Protein AF-A0A6C2YHR2-F1 (afdb_monomer)

Sequence (152 aa):
MDETIEKWRSSLLQFVSTALSDFREQVSEQMEQFALDCHPWNGSIILAFLTTAEVQESPFLAEAEEMAAWKYYDFASVRSSSHPDVGQLMQDVYNQYDDKAVGAELFFKGCADVMASTAIQEALSKYNTSNSFTISVPHPDTGKEYYTESKS

Foldseek 3Di:
DVVLLVVLLVLVLVLLLVLLVVCQVVDQAAFQEWEWEADLQQLDTKIATAGPVNCVVPVCCVQPLNRVVGPCIRVSVVDPPPGDSSSVSSNVQCVPDPDNVVSVVSVLLSNLVSCLDPSNVVSCVSHNYDPNYYYFRADNVPRDTNNDPPPD

pLDDT: mean 91.95, std 11.45, range [33.56, 98.25]

Organism: NCBI:txid692036

Secondary structure (DSSP, 8-state):
-HHHHHHHHHHHHHHHHHHHHHHHTT--SPEEEEEEEEETTTTEEEEEEEEHHHHHH-GGGGSGGGGGGSTBTTTTTTT-TTS--HHHHHHHHHTT-SSHHHHHHHHHHHHHHHHTSHHHHHHHTTS-EEEEEEEE-B-TTT--B-------

Structure (mmCIF, N/CA/C/O backbone):
data_AF-A0A6C2YHR2-F1
#
_entry.id   AF-A0A6C2YHR2-F1
#
loop_
_atom_site.group_PDB
_atom_site.id
_atom_site.type_symbol
_atom_site.label_atom_id
_atom_site.label_alt_id
_atom_site.label_comp_id
_atom_site.label_asym_id
_atom_site.label_entity_id
_atom_site.label_seq_id
_atom_site.pdbx_PDB_ins_code
_atom_site.Cartn_x
_atom_site.Cartn_y
_atom_site.Cartn_z
_atom_site.occupancy
_atom_site.B_iso_or_equiv
_atom_site.auth_seq_id
_atom_site.auth_comp_id
_atom_site.auth_asym_id
_atom_site.auth_atom_id
_atom_site.pdbx_PDB_model_num
ATOM 1 N N . MET A 1 1 ? 10.924 5.827 -19.585 1.00 62.53 1 MET A N 1
ATOM 2 C CA . MET A 1 1 ? 10.820 5.008 -18.362 1.00 62.53 1 MET A CA 1
ATOM 3 C C . MET A 1 1 ? 10.111 5.808 -17.282 1.00 62.53 1 MET A C 1
ATOM 5 O O . MET A 1 1 ? 9.069 5.370 -16.819 1.00 62.53 1 MET A O 1
ATOM 9 N N . ASP A 1 2 ? 10.581 7.028 -17.017 1.00 72.62 2 ASP A N 1
ATOM 10 C CA . ASP A 1 2 ? 9.987 7.949 -16.036 1.00 72.62 2 ASP A CA 1
ATOM 11 C C . ASP A 1 2 ? 8.498 8.243 -16.290 1.00 72.62 2 ASP A C 1
ATOM 13 O O . ASP A 1 2 ? 7.685 8.090 -15.386 1.00 72.62 2 ASP A O 1
ATOM 17 N N . GLU A 1 3 ? 8.093 8.539 -17.532 1.00 82.44 3 GLU A N 1
ATOM 18 C CA . GLU A 1 3 ? 6.674 8.779 -17.860 1.00 82.44 3 GLU A CA 1
ATOM 19 C C . GLU A 1 3 ? 5.765 7.569 -17.574 1.00 82.44 3 GLU A C 1
ATOM 21 O O . GLU A 1 3 ? 4.609 7.734 -17.181 1.00 82.44 3 GLU A O 1
ATOM 26 N N . THR A 1 4 ? 6.269 6.342 -17.746 1.00 87.12 4 THR A N 1
ATOM 27 C CA . THR A 1 4 ? 5.478 5.126 -17.514 1.00 87.12 4 THR A CA 1
ATOM 28 C C . THR A 1 4 ? 5.319 4.836 -16.025 1.00 87.12 4 THR A C 1
ATOM 30 O O . THR A 1 4 ? 4.238 4.426 -15.602 1.00 87.12 4 THR A O 1
ATOM 33 N N . ILE A 1 5 ? 6.358 5.103 -15.226 1.00 89.75 5 ILE A N 1
ATOM 34 C CA . ILE A 1 5 ? 6.285 5.015 -13.763 1.00 89.75 5 ILE A CA 1
ATOM 35 C C . ILE A 1 5 ? 5.328 6.068 -13.213 1.00 89.75 5 ILE A C 1
ATOM 37 O O . ILE A 1 5 ? 4.470 5.731 -12.404 1.00 89.75 5 ILE A O 1
ATOM 41 N N . GLU A 1 6 ? 5.396 7.312 -13.681 1.00 92.12 6 GLU A N 1
ATOM 42 C CA . GLU A 1 6 ? 4.484 8.366 -13.220 1.00 92.12 6 GLU A CA 1
ATOM 43 C C . GLU A 1 6 ? 3.022 8.076 -13.595 1.00 92.12 6 GLU A C 1
ATOM 45 O O . GLU A 1 6 ? 2.103 8.279 -12.792 1.00 92.12 6 GLU A O 1
ATOM 50 N N . LYS A 1 7 ? 2.788 7.500 -14.782 1.00 92.81 7 LYS A N 1
ATOM 51 C CA . LYS A 1 7 ? 1.465 6.994 -15.169 1.00 92.81 7 LYS A CA 1
ATOM 52 C C . LYS A 1 7 ? 0.988 5.874 -14.241 1.00 92.81 7 LYS A C 1
ATOM 54 O O . LYS A 1 7 ? -0.181 5.869 -13.842 1.00 92.81 7 LYS A O 1
ATOM 59 N N . TRP A 1 8 ? 1.865 4.930 -13.903 1.00 94.81 8 TRP A N 1
ATOM 60 C CA . TRP A 1 8 ? 1.549 3.863 -12.956 1.00 94.81 8 TRP A CA 1
ATOM 61 C C . TRP A 1 8 ? 1.239 4.421 -11.563 1.00 94.81 8 TRP A C 1
ATOM 63 O O . TRP A 1 8 ? 0.185 4.099 -11.027 1.00 94.81 8 TRP A O 1
ATOM 73 N N . ARG A 1 9 ? 2.053 5.338 -11.025 1.00 95.75 9 ARG A N 1
ATOM 74 C CA . ARG A 1 9 ? 1.813 5.998 -9.727 1.00 95.75 9 ARG A CA 1
ATOM 75 C C . ARG A 1 9 ? 0.479 6.732 -9.688 1.00 95.75 9 ARG A C 1
ATOM 77 O O . ARG A 1 9 ? -0.260 6.606 -8.720 1.00 95.75 9 ARG A O 1
ATOM 84 N N . SER A 1 10 ? 0.141 7.453 -10.755 1.00 94.62 10 SER A N 1
ATOM 85 C CA . SER A 1 10 ? -1.159 8.129 -10.874 1.00 94.62 10 SER A CA 1
ATOM 86 C C . SER A 1 10 ? -2.320 7.127 -10.877 1.00 94.62 10 SER A C 1
ATOM 88 O O . SER A 1 10 ? -3.348 7.354 -10.242 1.00 94.62 10 SER A O 1
ATOM 90 N N . SER A 1 11 ? -2.142 5.991 -11.558 1.00 94.50 11 SER A N 1
ATOM 91 C CA . SER A 1 11 ? -3.132 4.906 -11.583 1.00 94.50 11 SER A CA 1
ATOM 92 C C . SER A 1 11 ? -3.263 4.234 -10.214 1.00 94.50 11 SER A C 1
ATOM 94 O O . SER A 1 11 ? -4.379 3.962 -9.778 1.00 94.50 11 SER A O 1
ATOM 96 N N . LEU A 1 12 ? -2.146 4.034 -9.508 1.00 96.31 12 LEU A N 1
ATOM 97 C CA . LEU A 1 12 ? -2.112 3.504 -8.150 1.00 96.31 12 LEU A CA 1
ATOM 98 C C . LEU A 1 12 ? -2.809 4.447 -7.171 1.00 96.31 12 LEU A C 1
ATOM 100 O O . LEU A 1 12 ? -3.657 4.002 -6.408 1.00 96.31 12 LEU A O 1
ATOM 104 N N . LEU A 1 13 ? -2.526 5.749 -7.232 1.00 96.25 13 LEU A N 1
ATOM 105 C CA . LEU A 1 13 ? -3.186 6.746 -6.393 1.00 96.25 13 LEU A CA 1
ATOM 106 C C . LEU A 1 13 ? -4.706 6.692 -6.554 1.00 96.25 13 LEU A C 1
ATOM 108 O O . LEU A 1 13 ? -5.433 6.682 -5.561 1.00 96.25 13 LEU A O 1
ATOM 112 N N . GLN A 1 14 ? -5.186 6.625 -7.796 1.00 94.31 14 GLN A N 1
ATOM 113 C CA . GLN A 1 14 ? -6.613 6.508 -8.070 1.00 94.31 14 GLN A CA 1
ATOM 114 C C . GLN A 1 14 ? -7.180 5.183 -7.548 1.00 94.31 14 GLN A C 1
ATOM 116 O O . GLN A 1 14 ? -8.236 5.193 -6.922 1.00 94.31 14 GLN A O 1
ATOM 121 N N . PHE A 1 15 ? -6.484 4.066 -7.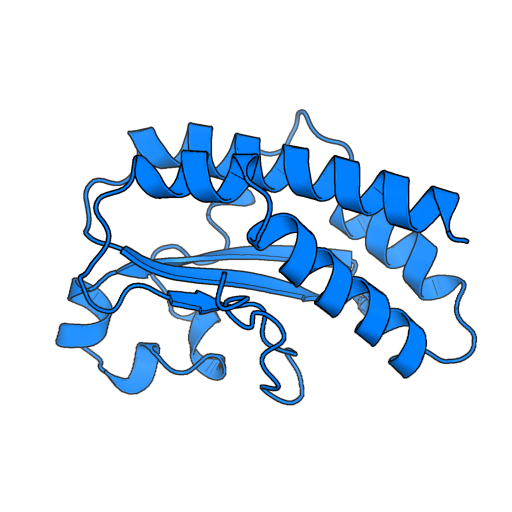777 1.00 95.00 15 PHE A N 1
ATOM 122 C CA . PHE A 1 15 ? -6.886 2.743 -7.301 1.00 95.00 15 PHE A CA 1
ATOM 123 C C . PHE A 1 15 ? -7.033 2.710 -5.775 1.00 95.00 15 PHE A C 1
ATOM 125 O O . PHE A 1 15 ? -8.101 2.358 -5.279 1.00 95.00 15 PHE A O 1
ATOM 132 N N . VAL A 1 16 ? -6.009 3.146 -5.034 1.00 95.88 16 VAL A N 1
ATOM 133 C CA . VAL A 1 16 ? -6.025 3.166 -3.563 1.00 95.88 16 VAL A CA 1
ATOM 134 C C . VAL A 1 16 ? -7.095 4.129 -3.046 1.00 95.88 16 VAL A C 1
ATOM 136 O O . VAL A 1 16 ? -7.860 3.771 -2.153 1.00 95.88 16 VAL A O 1
ATOM 139 N N . SER A 1 17 ? -7.210 5.324 -3.636 1.00 94.75 17 SER A N 1
ATOM 140 C CA . SER A 1 17 ? -8.223 6.313 -3.235 1.00 94.75 17 SER A CA 1
ATOM 141 C C . SER A 1 17 ? -9.648 5.786 -3.413 1.00 94.75 17 SER A C 1
ATOM 143 O O . SER A 1 17 ? -10.475 5.928 -2.510 1.00 94.75 17 SER A O 1
ATOM 145 N N . THR A 1 18 ? -9.940 5.159 -4.559 1.00 92.44 18 THR A N 1
ATOM 146 C CA . THR A 1 18 ? -11.247 4.541 -4.821 1.00 92.44 18 THR A CA 1
ATOM 147 C C . THR A 1 18 ? -11.493 3.380 -3.862 1.00 92.44 18 THR A C 1
ATOM 149 O O . THR A 1 18 ? -12.548 3.329 -3.237 1.00 92.44 18 THR A O 1
ATOM 152 N N . ALA A 1 19 ? -10.516 2.485 -3.688 1.00 94.00 19 ALA A N 1
ATOM 153 C CA . ALA A 1 19 ? -10.651 1.325 -2.814 1.00 94.00 19 ALA A CA 1
ATOM 154 C C . ALA A 1 19 ? -10.943 1.730 -1.362 1.00 94.00 19 ALA A C 1
ATOM 156 O O . ALA A 1 19 ? -11.843 1.169 -0.743 1.00 94.00 19 ALA A O 1
ATOM 157 N N . LEU A 1 20 ? -10.243 2.740 -0.835 1.00 95.44 20 LEU A N 1
ATOM 158 C CA . LEU A 1 20 ? -10.533 3.301 0.486 1.00 95.44 20 LEU A CA 1
ATOM 159 C C . LEU A 1 20 ? -11.939 3.918 0.532 1.00 95.44 20 LEU A C 1
ATOM 161 O O . LEU A 1 20 ? -12.715 3.640 1.442 1.00 95.44 20 LEU A O 1
ATOM 165 N N . SER A 1 21 ? -12.322 4.718 -0.464 1.00 93.06 21 SER A N 1
ATOM 166 C CA . SER A 1 21 ? -13.665 5.309 -0.496 1.00 93.06 21 SER A CA 1
ATOM 167 C C . SER A 1 21 ? -14.768 4.242 -0.463 1.00 93.06 21 SER A C 1
ATOM 169 O O . SER A 1 21 ? -15.695 4.341 0.340 1.00 93.06 21 SER A O 1
ATOM 171 N N . ASP A 1 22 ? -14.646 3.201 -1.284 1.00 92.00 22 ASP A N 1
ATOM 172 C CA . ASP A 1 22 ? -15.634 2.125 -1.394 1.00 92.00 22 ASP A CA 1
ATOM 173 C C . ASP A 1 22 ? -15.655 1.225 -0.156 1.00 92.00 22 ASP A C 1
ATOM 175 O O . ASP A 1 22 ? -16.706 0.724 0.260 1.00 92.00 22 ASP A O 1
ATOM 179 N N . PHE A 1 23 ? -14.486 0.976 0.434 1.00 93.31 23 PHE A N 1
ATOM 180 C CA . PHE A 1 23 ? -14.365 0.123 1.607 1.00 93.31 23 PHE A CA 1
ATOM 181 C C . PHE A 1 23 ? -14.840 0.821 2.881 1.00 93.31 23 PHE A C 1
ATOM 183 O O . PHE A 1 23 ? -15.334 0.162 3.795 1.00 93.31 23 PHE A O 1
ATOM 190 N N . ARG A 1 24 ? -14.768 2.156 2.944 1.00 93.06 24 ARG A N 1
ATOM 191 C CA . ARG A 1 24 ? -15.132 2.930 4.136 1.00 93.06 24 ARG A CA 1
ATOM 192 C C . ARG A 1 24 ? -16.551 2.666 4.639 1.00 93.06 24 ARG A C 1
ATOM 194 O O . ARG A 1 24 ? -16.765 2.683 5.851 1.00 93.06 24 ARG A O 1
ATOM 201 N N . GLU A 1 25 ? -17.503 2.430 3.741 1.00 88.81 25 GLU A N 1
ATOM 202 C CA . GLU A 1 25 ? -18.902 2.135 4.091 1.00 88.81 25 GLU A CA 1
ATOM 203 C C . GLU A 1 25 ? -19.103 0.711 4.636 1.00 88.81 25 GLU A C 1
ATOM 205 O O . GLU A 1 25 ? -20.133 0.413 5.235 1.00 88.81 25 GLU A O 1
ATOM 210 N N . GLN A 1 26 ? -18.123 -0.172 4.439 1.00 90.12 26 GLN A N 1
ATOM 211 C CA . GLN A 1 26 ? -18.203 -1.597 4.766 1.00 90.12 26 GLN A CA 1
ATOM 212 C C . GLN A 1 26 ? -17.511 -1.951 6.085 1.00 90.12 26 GLN A C 1
ATOM 214 O O . GLN A 1 26 ? -17.716 -3.048 6.603 1.00 90.12 26 GLN A O 1
ATOM 219 N N . VAL A 1 27 ? -16.710 -1.037 6.640 1.00 93.88 27 VAL A N 1
ATOM 220 C CA . VAL A 1 27 ? -15.957 -1.260 7.877 1.00 93.88 27 VAL A CA 1
ATOM 221 C C . VAL A 1 27 ? -16.236 -0.176 8.915 1.00 93.88 27 VAL A C 1
ATOM 223 O O . VAL A 1 27 ? -16.205 1.028 8.646 1.00 93.88 27 VAL A O 1
ATOM 226 N N . SER A 1 28 ? -16.501 -0.624 10.141 1.00 95.19 28 SER A N 1
ATOM 227 C CA . SER A 1 28 ? -16.642 0.223 11.331 1.00 95.19 28 SER A CA 1
ATOM 228 C C . SER A 1 28 ? -15.584 -0.061 12.399 1.00 95.19 28 SER A C 1
ATOM 230 O O . SER A 1 28 ? -15.543 0.636 13.411 1.00 95.19 28 SER A O 1
ATOM 232 N N . GLU A 1 29 ? -14.770 -1.101 12.210 1.00 97.69 29 GLU A N 1
ATOM 233 C CA . GLU A 1 29 ? -13.709 -1.485 13.141 1.00 97.69 29 GLU A CA 1
ATOM 234 C C . GLU A 1 29 ? -12.581 -0.450 13.173 1.00 97.69 29 GLU A C 1
ATOM 236 O O . GLU A 1 29 ? -12.375 0.310 12.224 1.00 97.69 29 GLU A O 1
ATOM 241 N N . GLN A 1 30 ? -11.873 -0.410 14.303 1.00 97.94 30 GLN A N 1
ATOM 242 C CA . GLN A 1 30 ? -10.709 0.449 14.462 1.00 97.94 30 GLN A CA 1
ATOM 243 C C . GLN A 1 30 ? -9.521 -0.138 13.695 1.00 97.94 30 GLN A C 1
ATOM 245 O O . GLN A 1 30 ? -9.195 -1.314 13.861 1.00 97.94 30 GLN A O 1
ATOM 250 N N . MET A 1 31 ? -8.899 0.689 12.861 1.00 98.00 31 MET A N 1
ATOM 251 C CA . MET A 1 31 ? -7.736 0.359 12.048 1.00 98.00 31 MET A CA 1
ATOM 252 C C . MET A 1 31 ? -6.462 0.481 12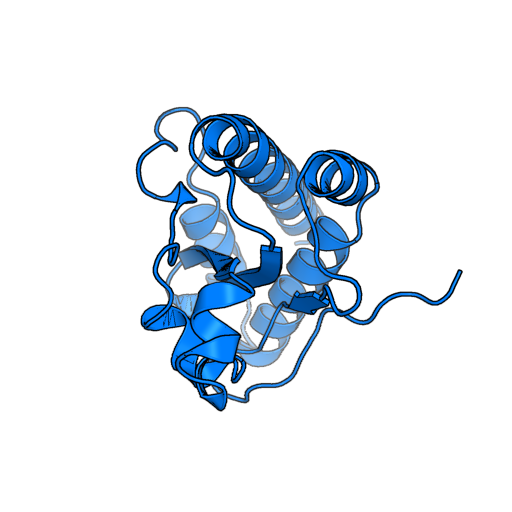.883 1.00 98.00 31 MET A C 1
ATOM 254 O O . MET A 1 31 ? -6.168 1.558 13.404 1.00 98.00 31 MET A O 1
ATOM 258 N N . GLU A 1 32 ? -5.709 -0.610 12.977 1.00 97.62 32 GLU A N 1
ATOM 259 C CA . GLU A 1 32 ? -4.367 -0.633 13.564 1.00 97.62 32 GLU A CA 1
ATOM 260 C C . GLU A 1 32 ? -3.300 -0.413 12.493 1.00 97.62 32 GLU A C 1
ATOM 262 O O . GLU A 1 32 ? -2.349 0.334 12.698 1.00 97.62 32 GLU A O 1
ATOM 267 N N . GLN A 1 33 ? -3.474 -1.019 11.320 1.00 97.81 33 GLN A N 1
ATOM 268 C CA . GLN A 1 33 ? -2.508 -0.896 10.236 1.00 97.81 33 GLN A CA 1
ATOM 269 C C . GLN A 1 33 ? -3.203 -0.931 8.882 1.00 97.81 33 GLN A C 1
ATOM 271 O O . GLN A 1 33 ? -4.127 -1.716 8.655 1.00 97.81 33 GLN A O 1
ATOM 276 N N . PHE A 1 34 ? -2.740 -0.075 7.977 1.00 98.06 34 PHE A N 1
ATOM 277 C CA . PHE A 1 34 ? -3.095 -0.121 6.565 1.00 98.06 34 PHE A CA 1
ATOM 278 C C . PHE A 1 34 ? -1.857 -0.475 5.755 1.00 98.06 34 PHE A C 1
ATOM 280 O O . PHE A 1 34 ? -0.837 0.206 5.851 1.00 98.06 34 PHE A O 1
ATOM 287 N N . ALA A 1 35 ? -1.937 -1.536 4.961 1.00 97.88 35 ALA A N 1
ATOM 288 C CA . ALA A 1 35 ? -0.802 -2.021 4.198 1.00 97.88 35 ALA A CA 1
ATOM 289 C C . ALA A 1 35 ? -1.098 -2.067 2.701 1.00 97.88 35 ALA A C 1
ATOM 291 O O . ALA A 1 35 ? -2.217 -2.372 2.276 1.00 97.88 35 ALA A O 1
ATOM 292 N N . LEU A 1 36 ? -0.065 -1.778 1.914 1.00 97.81 36 LEU A N 1
ATOM 293 C CA . LEU A 1 36 ? -0.030 -2.032 0.483 1.00 97.81 36 LEU A CA 1
ATOM 294 C C . LEU A 1 36 ? 1.062 -3.064 0.218 1.00 97.81 36 LEU A C 1
ATOM 296 O O . LEU A 1 36 ? 2.249 -2.773 0.360 1.00 97.81 36 LEU A O 1
ATOM 300 N N . ASP A 1 37 ? 0.641 -4.256 -0.185 1.00 96.56 37 ASP A N 1
ATOM 301 C CA . ASP A 1 37 ? 1.528 -5.345 -0.570 1.00 96.56 37 ASP A CA 1
ATOM 302 C C . ASP A 1 37 ? 1.707 -5.354 -2.093 1.00 96.56 37 ASP A C 1
ATOM 304 O O . ASP A 1 37 ? 0.748 -5.402 -2.869 1.00 96.56 37 ASP A O 1
ATOM 308 N N . CYS A 1 38 ? 2.958 -5.203 -2.520 1.00 96.81 38 CYS A N 1
ATOM 309 C CA . CYS A 1 38 ? 3.333 -4.901 -3.893 1.00 96.81 38 CYS A CA 1
ATOM 310 C C . CYS A 1 38 ? 4.207 -6.022 -4.451 1.00 96.81 38 CYS A C 1
ATOM 312 O O . CYS A 1 38 ? 5.293 -6.285 -3.944 1.00 96.81 38 CYS A O 1
ATOM 314 N N . HIS A 1 39 ? 3.767 -6.647 -5.545 1.00 96.69 39 HIS A N 1
ATOM 315 C CA . HIS A 1 39 ? 4.501 -7.729 -6.207 1.00 96.69 39 HIS A CA 1
ATOM 316 C C . HIS A 1 39 ? 4.754 -7.388 -7.679 1.00 96.69 39 HIS A C 1
ATOM 318 O O . HIS A 1 39 ? 4.026 -7.874 -8.554 1.00 96.69 39 HIS A O 1
ATOM 324 N N . PRO A 1 40 ? 5.785 -6.579 -7.995 1.00 96.62 40 PRO A N 1
ATOM 325 C CA . PRO A 1 40 ? 6.094 -6.161 -9.366 1.00 96.62 40 PRO A CA 1
ATOM 326 C C . PRO A 1 40 ? 6.258 -7.317 -10.355 1.00 96.62 40 PRO A C 1
ATOM 328 O O . PRO A 1 40 ? 5.796 -7.234 -11.489 1.00 96.62 40 PRO A O 1
ATOM 331 N N . TRP A 1 41 ? 6.863 -8.423 -9.917 1.00 96.25 41 TRP A N 1
ATOM 332 C CA . TRP A 1 41 ? 7.084 -9.613 -10.743 1.00 96.25 41 TRP A CA 1
ATOM 333 C C . TRP A 1 41 ? 5.800 -10.385 -11.060 1.00 96.25 41 TRP A C 1
ATOM 335 O O . TRP A 1 41 ? 5.690 -10.956 -12.145 1.00 96.25 41 TRP A O 1
ATOM 345 N N . ASN A 1 42 ? 4.818 -10.371 -10.158 1.00 94.25 42 ASN A N 1
ATOM 346 C CA . ASN A 1 42 ? 3.534 -11.054 -10.345 1.00 94.25 42 ASN A CA 1
ATOM 347 C C . ASN A 1 42 ? 2.444 -10.135 -10.904 1.00 94.25 42 ASN A C 1
ATOM 349 O O . ASN A 1 42 ? 1.375 -10.622 -11.255 1.00 94.25 42 ASN A O 1
ATOM 353 N N . GLY A 1 43 ? 2.696 -8.825 -10.963 1.00 95.12 43 GLY A N 1
ATOM 354 C CA . GLY A 1 43 ? 1.674 -7.847 -11.309 1.00 95.12 43 GLY A CA 1
ATOM 355 C C . GLY A 1 43 ? 0.543 -7.793 -10.289 1.00 95.12 43 GLY A C 1
ATOM 356 O O . GLY A 1 43 ? -0.604 -7.631 -10.677 1.00 95.12 43 GLY A O 1
ATOM 357 N N . SER A 1 44 ? 0.851 -7.953 -8.998 1.00 94.75 44 SER A N 1
ATOM 358 C CA . SER A 1 44 ? -0.157 -7.895 -7.934 1.00 94.75 44 SER A CA 1
ATOM 359 C C . SER A 1 44 ? 0.028 -6.656 -7.068 1.00 94.75 44 SER A C 1
ATOM 361 O O . SER A 1 44 ? 1.147 -6.335 -6.667 1.00 94.75 44 SER A O 1
ATOM 363 N N . ILE A 1 45 ? -1.080 -5.977 -6.783 1.00 95.31 45 ILE A N 1
ATOM 364 C CA . ILE A 1 45 ? -1.183 -4.928 -5.772 1.00 95.31 45 ILE A CA 1
ATOM 365 C C . ILE A 1 45 ? -2.337 -5.319 -4.865 1.00 95.31 45 ILE A C 1
ATOM 367 O O . ILE A 1 45 ? -3.474 -5.429 -5.320 1.00 95.31 45 ILE A O 1
ATOM 371 N N . ILE A 1 46 ? -2.036 -5.483 -3.588 1.00 95.75 46 ILE A N 1
ATOM 372 C CA . ILE A 1 46 ? -2.993 -5.878 -2.567 1.00 95.75 46 ILE A CA 1
ATOM 373 C C . ILE A 1 46 ? -3.089 -4.755 -1.544 1.00 95.75 46 ILE A C 1
ATOM 375 O O . ILE A 1 46 ? -2.079 -4.199 -1.115 1.00 95.75 46 ILE A O 1
ATOM 379 N N . LEU A 1 47 ? -4.316 -4.426 -1.149 1.00 96.94 47 LEU A N 1
ATOM 380 C CA . LEU A 1 47 ? -4.577 -3.531 -0.027 1.00 96.94 47 LEU A CA 1
ATOM 381 C C . LEU A 1 47 ? -5.125 -4.349 1.128 1.00 96.94 47 LEU A C 1
ATOM 383 O O . LEU A 1 47 ? -6.078 -5.110 0.954 1.00 96.94 47 LEU A O 1
ATOM 387 N N . ALA A 1 48 ? -4.523 -4.176 2.297 1.00 97.38 48 ALA A N 1
ATOM 388 C CA . ALA A 1 48 ? -4.875 -4.917 3.493 1.00 97.38 48 ALA A CA 1
ATOM 389 C C . ALA A 1 48 ? -5.116 -3.970 4.670 1.00 97.38 48 ALA A C 1
ATOM 391 O O . ALA A 1 48 ? -4.510 -2.901 4.783 1.00 97.38 48 ALA A O 1
ATOM 392 N N . PHE A 1 49 ? -6.030 -4.371 5.544 1.00 96.31 49 PHE A N 1
ATOM 393 C CA . PHE A 1 49 ? -6.414 -3.640 6.744 1.00 96.31 49 PHE A CA 1
ATOM 394 C C . PHE A 1 49 ? -6.313 -4.598 7.928 1.00 96.31 49 PHE A C 1
ATOM 396 O O . PHE A 1 49 ? -6.999 -5.619 7.945 1.00 96.31 49 PHE A O 1
ATOM 403 N N . LEU A 1 50 ? -5.509 -4.241 8.927 1.00 98.00 50 LEU A N 1
ATOM 404 C CA . LEU A 1 50 ? -5.447 -4.932 10.212 1.00 98.00 50 LEU A CA 1
ATOM 405 C C . LEU A 1 50 ? -6.245 -4.151 11.250 1.00 98.00 50 LEU A C 1
ATOM 407 O O . LEU A 1 50 ? -6.060 -2.940 11.414 1.00 98.00 50 LEU A O 1
ATOM 411 N N . THR A 1 51 ? -7.137 -4.829 11.962 1.00 98.25 51 THR A N 1
ATOM 412 C CA . THR A 1 51 ? -7.928 -4.215 13.031 1.00 98.25 51 THR A CA 1
ATOM 413 C C . THR A 1 51 ? -7.208 -4.288 14.379 1.00 98.25 51 THR A C 1
ATOM 415 O O . THR A 1 51 ? -6.460 -5.223 14.670 1.00 98.25 51 THR A O 1
ATOM 418 N N . THR A 1 52 ? -7.504 -3.344 15.274 1.00 98.19 52 THR A N 1
ATOM 419 C CA . THR A 1 52 ? -7.022 -3.409 16.665 1.00 98.19 52 THR A CA 1
ATOM 420 C C . THR A 1 52 ? -7.557 -4.651 17.398 1.00 98.19 52 THR A C 1
ATOM 422 O O . THR A 1 52 ? -6.883 -5.183 18.277 1.00 98.19 52 THR A O 1
ATOM 425 N N . ALA A 1 53 ? -8.748 -5.144 17.035 1.00 98.06 53 ALA A N 1
ATOM 426 C CA . ALA A 1 53 ? -9.324 -6.355 17.621 1.00 98.06 53 ALA A CA 1
ATOM 427 C C . ALA A 1 53 ? -8.514 -7.613 17.254 1.00 98.06 53 ALA A C 1
ATOM 429 O O . ALA A 1 53 ? -8.216 -8.413 18.138 1.00 98.06 53 ALA A O 1
ATOM 430 N N . GLU A 1 54 ? -8.097 -7.744 15.989 1.00 98.12 54 GLU A N 1
ATOM 431 C CA . GLU A 1 54 ? -7.233 -8.842 15.531 1.00 98.12 54 GLU A CA 1
ATOM 432 C C . GLU A 1 54 ? -5.899 -8.860 16.280 1.00 98.12 54 GLU A C 1
ATOM 434 O O . GLU A 1 54 ? -5.478 -9.909 16.759 1.00 98.12 54 GLU A O 1
ATOM 439 N N . VAL A 1 55 ? -5.268 -7.697 16.466 1.00 97.44 55 VAL A N 1
ATOM 440 C CA . VAL A 1 55 ? -3.993 -7.592 17.197 1.00 97.44 55 VAL A CA 1
ATOM 441 C C . VAL A 1 55 ? -4.151 -7.918 18.682 1.00 97.44 55 VAL A C 1
ATOM 443 O O . VAL A 1 55 ? -3.271 -8.534 19.279 1.00 97.44 55 VAL A O 1
ATOM 446 N N . GLN A 1 56 ? -5.271 -7.541 19.303 1.00 97.38 56 GLN A N 1
ATOM 447 C CA . GLN A 1 56 ? -5.549 -7.895 20.699 1.00 97.38 56 GLN A CA 1
ATOM 448 C C . GLN A 1 56 ? -5.782 -9.397 20.886 1.00 97.38 56 GLN A C 1
ATOM 450 O O . GLN A 1 56 ? -5.368 -9.957 21.901 1.00 97.38 56 GLN A O 1
ATOM 455 N N . GLU A 1 57 ? -6.447 -10.041 19.927 1.00 97.94 57 GLU A N 1
ATOM 456 C CA . GLU A 1 57 ? -6.687 -11.482 19.942 1.00 97.94 57 GLU A CA 1
ATOM 457 C C . GLU A 1 57 ? -5.412 -12.275 19.626 1.00 97.94 57 GLU A C 1
ATOM 459 O O . GLU A 1 57 ? -5.134 -13.290 20.264 1.00 97.94 57 GLU A O 1
ATOM 464 N N . SER A 1 58 ? -4.630 -11.810 18.653 1.00 97.88 58 SER A N 1
ATOM 465 C CA . SER A 1 58 ? -3.451 -12.490 18.118 1.00 97.88 58 SER A CA 1
ATOM 466 C C . SER A 1 58 ? -2.354 -11.476 17.759 1.00 97.88 58 SER A C 1
ATOM 468 O O . SER A 1 58 ? -2.245 -11.069 16.604 1.00 97.88 58 SER A O 1
ATOM 470 N N . PRO A 1 59 ? -1.491 -11.085 18.721 1.00 96.44 59 PRO A N 1
ATOM 471 C CA . PRO A 1 59 ? -0.495 -10.028 18.512 1.00 96.44 59 PRO A CA 1
ATOM 472 C C . PRO A 1 59 ? 0.502 -10.277 17.376 1.00 96.44 59 PRO A C 1
ATOM 474 O O . PRO A 1 59 ? 1.011 -9.321 16.800 1.00 96.44 59 PRO A O 1
ATOM 477 N N . PHE A 1 60 ? 0.770 -11.543 17.039 1.00 95.56 60 PHE A N 1
ATOM 478 C CA . PHE A 1 60 ? 1.667 -11.910 15.939 1.00 95.56 60 PHE A CA 1
ATOM 479 C C . PHE A 1 60 ? 1.137 -11.458 14.567 1.00 95.56 60 PHE A C 1
ATOM 481 O O . PHE A 1 60 ? 1.925 -11.279 13.650 1.00 95.56 60 PHE A O 1
ATOM 488 N N . LEU A 1 61 ? -0.169 -11.182 14.431 1.00 96.31 61 LEU A N 1
ATOM 489 C CA . LEU A 1 61 ? -0.744 -10.658 13.187 1.00 96.31 61 LEU A CA 1
ATOM 490 C C . LEU A 1 61 ? -0.213 -9.267 12.812 1.00 96.31 61 LEU A C 1
ATOM 492 O O . LEU A 1 61 ? -0.354 -8.867 11.663 1.00 96.31 61 LEU A O 1
ATOM 496 N N . ALA A 1 62 ? 0.401 -8.529 13.742 1.00 93.75 62 ALA A N 1
ATOM 497 C CA . ALA A 1 62 ? 1.061 -7.259 13.433 1.00 93.75 62 ALA A CA 1
ATOM 498 C C . ALA A 1 62 ? 2.369 -7.429 12.628 1.00 93.75 62 ALA A C 1
ATOM 500 O O . ALA A 1 62 ? 2.945 -6.444 12.168 1.00 93.75 62 ALA A O 1
ATOM 501 N N . GLU A 1 63 ? 2.867 -8.657 12.467 1.00 91.44 63 GLU A N 1
ATOM 502 C CA . GLU A 1 63 ? 4.037 -8.949 11.643 1.00 91.44 63 GLU A CA 1
ATOM 503 C C . GLU A 1 63 ? 3.658 -8.939 10.153 1.00 91.44 63 GLU A C 1
ATOM 505 O O . GLU A 1 63 ? 2.646 -9.506 9.746 1.00 91.44 63 GLU A O 1
ATOM 510 N N . ALA A 1 64 ? 4.478 -8.301 9.310 1.00 84.50 64 ALA A N 1
ATOM 511 C CA . ALA A 1 64 ? 4.175 -8.134 7.883 1.00 84.50 64 ALA A CA 1
ATOM 512 C C . ALA A 1 64 ? 4.026 -9.469 7.126 1.00 84.50 64 ALA A C 1
ATOM 514 O O . ALA A 1 64 ? 3.275 -9.546 6.155 1.00 84.50 64 ALA A O 1
ATOM 515 N N . GLU A 1 65 ? 4.711 -10.522 7.581 1.00 91.19 65 GLU A N 1
ATOM 516 C CA . GLU A 1 65 ? 4.639 -11.875 7.009 1.00 91.19 65 GLU A CA 1
A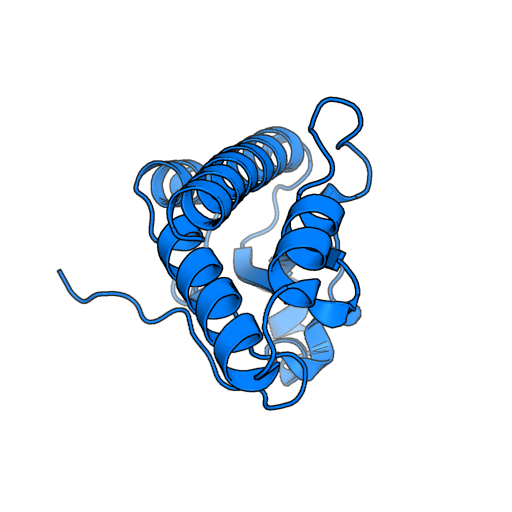TOM 517 C C . GLU A 1 65 ? 3.248 -12.513 7.185 1.00 91.19 65 GLU A C 1
ATOM 519 O O . GLU A 1 65 ? 2.848 -13.372 6.400 1.00 91.19 65 GLU A O 1
ATOM 524 N N . GLU A 1 66 ? 2.473 -12.038 8.162 1.00 95.62 66 GLU A N 1
ATOM 525 C CA . GLU A 1 66 ? 1.148 -12.554 8.512 1.00 95.62 66 GLU A CA 1
ATOM 526 C C . GLU A 1 66 ? 0.011 -11.794 7.812 1.00 95.62 66 GLU A C 1
ATOM 528 O O . GLU A 1 66 ? -1.165 -12.074 8.046 1.00 95.62 66 GLU A O 1
ATOM 533 N N . MET A 1 67 ? 0.328 -10.852 6.913 1.00 95.69 67 MET A N 1
ATOM 534 C CA . MET A 1 67 ? -0.665 -10.002 6.243 1.00 95.69 67 MET A CA 1
ATOM 535 C C . MET A 1 67 ? -1.769 -10.798 5.535 1.00 95.69 67 MET A C 1
ATOM 537 O O . MET A 1 67 ? -2.935 -10.404 5.553 1.00 95.69 67 MET A O 1
ATOM 541 N N . ALA A 1 68 ? -1.425 -11.948 4.949 1.00 95.56 68 ALA A N 1
ATOM 542 C CA . ALA A 1 68 ? -2.377 -12.824 4.268 1.00 95.56 68 ALA A CA 1
ATOM 543 C C . ALA A 1 68 ? -3.430 -13.451 5.206 1.00 95.56 68 ALA A C 1
ATOM 545 O O . ALA A 1 68 ? -4.456 -13.937 4.731 1.00 95.56 68 ALA A O 1
ATOM 546 N N . ALA A 1 69 ? -3.190 -13.457 6.522 1.00 97.25 69 ALA A N 1
ATOM 547 C CA . ALA A 1 69 ? -4.125 -13.959 7.525 1.00 97.25 69 ALA A CA 1
ATOM 548 C C . ALA A 1 69 ? -5.120 -12.892 8.014 1.00 97.25 69 ALA A C 1
ATOM 550 O O . ALA A 1 69 ? -6.063 -13.229 8.733 1.00 97.25 69 ALA A O 1
ATOM 551 N N . TRP A 1 70 ? -4.936 -11.621 7.642 1.00 97.50 70 TRP A N 1
ATOM 552 C CA . TRP A 1 70 ? -5.810 -10.537 8.083 1.00 97.50 70 TRP A CA 1
ATOM 553 C C . TRP A 1 70 ? -7.214 -10.693 7.494 1.00 97.50 70 TRP A C 1
ATOM 555 O O . TRP A 1 70 ? -7.398 -10.999 6.313 1.00 97.50 70 TRP A O 1
ATOM 565 N N . LYS A 1 71 ? -8.231 -10.400 8.304 1.00 97.31 71 LYS A N 1
ATOM 566 C CA . LYS A 1 71 ? -9.655 -10.449 7.944 1.00 97.31 71 LYS A CA 1
ATOM 567 C C . LYS A 1 71 ? -9.972 -9.657 6.679 1.00 97.31 71 LYS A C 1
ATOM 569 O O . LYS A 1 71 ? -10.851 -10.043 5.910 1.00 97.31 71 LYS A O 1
ATOM 574 N N . TYR A 1 72 ? -9.282 -8.536 6.494 1.00 96.81 72 TYR A N 1
ATOM 575 C CA . TYR A 1 72 ? -9.462 -7.626 5.368 1.00 96.81 72 TYR A CA 1
ATOM 576 C C . TYR A 1 72 ? -8.257 -7.627 4.426 1.00 96.81 72 TYR A C 1
ATOM 578 O O . TYR A 1 72 ? -7.917 -6.593 3.853 1.00 96.81 72 TYR A O 1
ATOM 586 N N . TYR A 1 73 ? -7.602 -8.776 4.264 1.00 96.94 73 TYR A N 1
ATOM 587 C CA . TYR A 1 73 ? -6.614 -8.972 3.212 1.00 96.94 73 TYR A CA 1
ATOM 588 C C . TYR A 1 73 ? -7.261 -8.867 1.826 1.00 96.94 73 TYR A C 1
ATOM 590 O O . TYR A 1 73 ? -8.325 -9.437 1.577 1.00 96.94 73 TYR A O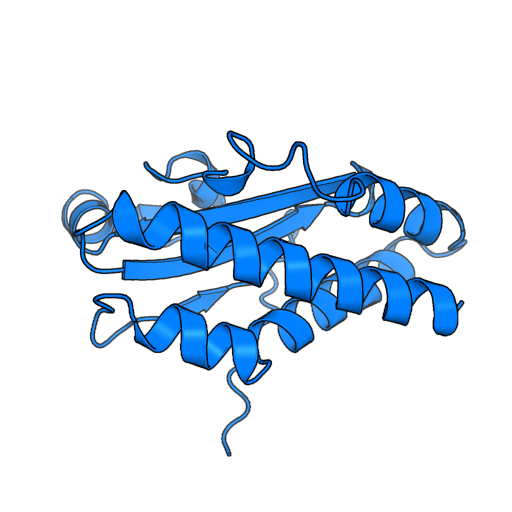 1
ATOM 598 N N . ASP A 1 74 ? -6.614 -8.120 0.932 1.00 95.00 74 ASP A N 1
ATOM 599 C CA . ASP A 1 74 ? -7.042 -7.906 -0.453 1.00 95.00 74 ASP A CA 1
ATOM 600 C C . ASP A 1 74 ? -8.498 -7.426 -0.603 1.00 95.00 74 ASP A C 1
ATOM 602 O O . ASP A 1 74 ? -9.238 -7.822 -1.510 1.00 95.00 74 ASP A O 1
ATOM 606 N N . PHE A 1 75 ? -8.932 -6.524 0.287 1.00 94.12 75 PHE A N 1
ATOM 607 C CA . PHE A 1 75 ? -10.309 -6.010 0.290 1.00 94.12 75 PHE A CA 1
ATOM 608 C C . PHE A 1 75 ? -10.677 -5.251 -1.001 1.00 94.12 75 PHE A C 1
ATOM 610 O O . PHE A 1 75 ? -11.858 -5.050 -1.297 1.00 94.12 75 PHE A O 1
ATOM 617 N N . ALA A 1 76 ? -9.675 -4.816 -1.771 1.00 91.56 76 ALA A N 1
ATOM 618 C CA . ALA A 1 76 ? -9.844 -4.064 -3.009 1.00 91.56 76 ALA A CA 1
ATOM 619 C C . ALA A 1 76 ? -10.131 -4.949 -4.240 1.00 91.56 76 ALA A C 1
ATOM 621 O O . ALA A 1 76 ? -10.693 -4.453 -5.223 1.00 91.56 76 ALA A O 1
ATOM 622 N N . SER A 1 77 ? -9.813 -6.249 -4.192 1.00 85.81 77 SER A N 1
ATOM 623 C CA . SER A 1 77 ? -10.009 -7.188 -5.313 1.00 85.81 77 SER A CA 1
ATOM 624 C C . SER A 1 77 ? -11.464 -7.323 -5.767 1.00 85.81 77 SER A C 1
ATOM 626 O O . SER A 1 77 ? -11.745 -7.542 -6.945 1.00 85.81 77 SER A O 1
ATOM 628 N N . VAL A 1 78 ? -12.417 -7.147 -4.850 1.00 66.75 78 VAL A N 1
ATOM 629 C CA . VAL A 1 78 ? -13.838 -7.442 -5.087 1.00 66.75 78 VAL A CA 1
ATOM 630 C C . VAL A 1 78 ? -14.529 -6.375 -5.959 1.00 66.75 78 VAL A C 1
ATOM 632 O O . VAL A 1 78 ? -15.655 -6.592 -6.407 1.00 66.75 78 VAL A O 1
ATOM 635 N N . ARG A 1 79 ? -13.901 -5.211 -6.215 1.00 61.84 79 ARG A N 1
ATOM 636 C CA . ARG A 1 79 ? -14.612 -4.033 -6.766 1.00 61.84 79 ARG A CA 1
ATOM 637 C C . ARG A 1 79 ? -13.942 -3.285 -7.928 1.00 61.84 79 ARG A C 1
ATOM 639 O O . ARG A 1 79 ? -14.522 -2.322 -8.422 1.00 61.84 79 ARG A O 1
ATOM 646 N N . SER A 1 80 ? -12.786 -3.710 -8.439 1.00 54.50 80 SER A N 1
ATOM 647 C CA . SER A 1 80 ? -11.985 -2.868 -9.353 1.00 54.50 80 SER A CA 1
ATOM 648 C C . SER A 1 80 ? -12.314 -2.949 -10.859 1.00 54.50 80 SER A C 1
ATOM 650 O O . SER A 1 80 ? -11.483 -2.580 -11.686 1.00 54.50 80 SER A O 1
ATOM 652 N N . SER A 1 81 ? -13.525 -3.343 -11.279 1.00 56.72 81 SER A N 1
ATOM 653 C CA . SER A 1 81 ? -13.833 -3.484 -12.721 1.00 56.72 81 SER A CA 1
ATOM 654 C C . SER A 1 81 ? -13.763 -2.178 -13.537 1.00 56.72 81 SER A C 1
ATOM 656 O O . SER A 1 81 ? -13.808 -2.223 -14.764 1.00 56.72 81 SER A O 1
ATOM 658 N N . SER A 1 82 ? -13.703 -1.011 -12.886 1.00 59.91 82 SER A N 1
ATOM 659 C CA . SER A 1 82 ? -13.661 0.310 -13.532 1.00 59.91 82 SER A CA 1
ATOM 660 C C . SER A 1 82 ? -12.258 0.884 -13.733 1.00 59.91 82 SER A C 1
ATOM 662 O O . SER A 1 82 ? -12.135 1.951 -14.338 1.00 59.91 82 SER A O 1
ATOM 664 N N . HIS A 1 83 ? -11.207 0.227 -13.238 1.00 63.47 83 HIS A N 1
ATOM 665 C CA . HIS A 1 83 ? -9.846 0.755 -13.305 1.00 63.47 83 HIS A CA 1
ATOM 666 C C . HIS A 1 83 ? -8.964 -0.079 -14.240 1.00 63.47 83 HIS A C 1
ATOM 668 O O . HIS A 1 83 ? -9.122 -1.297 -14.306 1.00 63.47 83 HIS A O 1
ATOM 674 N N . PRO A 1 84 ? -8.040 0.557 -14.989 1.00 69.19 84 PRO A N 1
ATOM 675 C CA . PRO A 1 84 ? -6.993 -0.188 -15.671 1.00 69.19 84 PRO A CA 1
ATOM 676 C C . PRO A 1 84 ? -6.229 -1.009 -14.633 1.00 69.19 84 PRO A C 1
ATOM 678 O O . PRO A 1 84 ? -5.969 -0.519 -13.533 1.00 69.19 84 PRO A O 1
ATOM 681 N N . ASP A 1 85 ? -5.892 -2.243 -14.994 1.00 87.44 85 ASP A N 1
ATOM 682 C CA . ASP A 1 85 ? -5.177 -3.167 -14.122 1.00 87.44 85 ASP A CA 1
ATOM 683 C C . ASP A 1 85 ? -3.804 -2.578 -13.755 1.00 87.44 85 ASP A C 1
ATOM 685 O O . ASP A 1 85 ? -2.846 -2.602 -14.534 1.00 87.44 85 ASP A O 1
ATOM 689 N N . VAL A 1 86 ? -3.744 -1.955 -12.574 1.00 92.50 86 VAL A N 1
ATOM 690 C CA . VAL A 1 86 ? -2.548 -1.289 -12.050 1.00 92.50 86 VAL A CA 1
ATOM 691 C C . VAL A 1 86 ? -1.423 -2.293 -11.813 1.00 92.50 86 VAL A C 1
ATOM 693 O O . VAL A 1 86 ? -0.251 -1.945 -11.972 1.00 92.50 86 VAL A O 1
ATOM 696 N N . GLY A 1 87 ? -1.781 -3.536 -11.489 1.00 93.94 87 GLY A N 1
ATOM 697 C CA . GLY A 1 87 ? -0.863 -4.646 -11.324 1.00 93.94 87 GLY A CA 1
ATOM 698 C C . GLY A 1 87 ? -0.234 -5.058 -12.653 1.00 93.94 87 GLY A C 1
ATOM 699 O O . GLY A 1 87 ? 0.991 -5.117 -12.758 1.00 93.94 87 GLY A O 1
ATOM 700 N N . GLN A 1 88 ? -1.039 -5.213 -13.706 1.00 93.25 88 GLN A N 1
ATOM 701 C CA . GLN A 1 88 ? -0.517 -5.495 -15.046 1.00 93.25 88 GLN A CA 1
ATOM 702 C C . GLN A 1 88 ? 0.374 -4.357 -15.562 1.00 93.25 88 GLN A C 1
ATOM 704 O O . GLN A 1 88 ? 1.464 -4.609 -16.073 1.00 93.25 88 GLN A O 1
ATOM 709 N N . LEU A 1 89 ? -0.034 -3.095 -15.376 1.00 93.56 89 LEU A N 1
ATOM 710 C CA . LEU A 1 89 ? 0.782 -1.943 -15.777 1.00 93.56 89 LEU A CA 1
ATOM 711 C C . LEU A 1 89 ? 2.136 -1.923 -15.050 1.00 93.56 89 LEU A C 1
ATOM 713 O O . LEU A 1 89 ? 3.161 -1.634 -15.667 1.00 93.56 89 LEU A O 1
ATOM 717 N N . MET A 1 90 ? 2.146 -2.235 -13.752 1.00 95.88 90 MET A N 1
ATOM 718 C CA . MET A 1 90 ? 3.376 -2.393 -12.977 1.00 95.88 90 MET A CA 1
ATOM 719 C C . MET A 1 90 ? 4.266 -3.484 -13.569 1.00 95.88 90 MET A C 1
ATOM 721 O O . MET A 1 90 ? 5.447 -3.243 -13.813 1.00 95.88 90 MET A O 1
ATOM 725 N N . GLN A 1 91 ? 3.699 -4.667 -13.818 1.00 96.44 91 GLN A N 1
ATOM 726 C CA . GLN A 1 91 ? 4.434 -5.822 -14.324 1.00 96.44 91 GLN A CA 1
ATOM 727 C C . GLN A 1 91 ? 5.046 -5.546 -15.698 1.00 96.44 91 GLN A C 1
ATOM 729 O O . GLN A 1 91 ? 6.212 -5.863 -15.937 1.00 96.44 91 GLN A O 1
ATOM 734 N N . ASP A 1 92 ? 4.294 -4.901 -16.589 1.00 94.75 92 ASP A N 1
ATOM 735 C CA . ASP A 1 92 ? 4.756 -4.535 -17.927 1.00 94.75 92 ASP A CA 1
ATOM 736 C C . ASP A 1 92 ? 5.967 -3.598 -17.873 1.00 94.75 92 ASP A C 1
ATOM 738 O O . ASP A 1 92 ? 6.894 -3.719 -18.678 1.00 94.75 92 ASP A O 1
ATOM 742 N N . VAL A 1 93 ? 5.983 -2.664 -16.919 1.00 94.38 93 VAL A N 1
ATOM 743 C CA . VAL A 1 93 ? 7.109 -1.745 -16.707 1.00 94.38 93 VAL A CA 1
ATOM 744 C C . VAL A 1 93 ? 8.270 -2.458 -16.018 1.00 94.38 93 VAL A C 1
ATOM 746 O O . VAL A 1 93 ? 9.404 -2.347 -16.474 1.00 94.38 93 VAL A O 1
ATOM 749 N N . TYR A 1 94 ? 8.006 -3.246 -14.976 1.00 95.88 94 TYR A N 1
ATOM 750 C CA . TYR A 1 94 ? 9.002 -4.069 -14.286 1.00 95.88 94 TYR A CA 1
ATOM 751 C C . TYR A 1 94 ? 9.745 -5.013 -15.242 1.00 95.88 94 TYR A C 1
ATOM 753 O O . TYR A 1 94 ? 10.966 -5.194 -15.164 1.00 95.88 94 TYR A O 1
ATOM 761 N N . ASN A 1 95 ? 9.029 -5.587 -16.207 1.00 96.25 95 ASN A N 1
ATOM 762 C CA . ASN A 1 95 ? 9.601 -6.496 -17.189 1.00 96.25 95 ASN A CA 1
ATOM 763 C C . ASN A 1 95 ? 10.608 -5.823 -18.134 1.00 96.25 95 ASN A C 1
ATOM 765 O O . ASN A 1 95 ? 11.477 -6.524 -18.648 1.00 96.25 95 ASN A O 1
ATOM 769 N N . GLN A 1 96 ? 10.573 -4.494 -18.279 1.00 94.75 96 GLN A N 1
ATOM 770 C CA . GLN A 1 96 ? 11.515 -3.725 -19.106 1.00 94.75 96 GLN A CA 1
ATOM 771 C C . GLN A 1 96 ? 12.873 -3.474 -18.433 1.00 94.75 96 GLN A C 1
ATOM 773 O O . GLN A 1 96 ? 13.810 -3.061 -19.110 1.00 94.75 96 GLN A O 1
ATOM 778 N N . TYR A 1 97 ? 13.000 -3.707 -17.123 1.00 94.44 97 TYR A N 1
ATOM 779 C CA . TYR A 1 97 ? 14.270 -3.544 -16.414 1.00 94.44 97 TYR A CA 1
ATOM 780 C C . TYR A 1 97 ? 15.174 -4.763 -16.601 1.00 94.44 97 TYR A C 1
ATOM 782 O O . TYR A 1 97 ? 14.746 -5.889 -16.340 1.00 94.44 97 TYR A O 1
ATOM 790 N N . ASP A 1 98 ? 16.436 -4.536 -16.968 1.00 96.25 98 ASP A N 1
ATOM 791 C CA . ASP A 1 98 ? 17.461 -5.588 -16.974 1.00 96.25 98 ASP A CA 1
ATOM 792 C C . ASP A 1 98 ? 17.801 -6.026 -15.541 1.00 96.25 98 ASP A C 1
ATOM 794 O O . ASP A 1 98 ? 17.851 -7.218 -15.235 1.00 96.25 98 ASP A O 1
ATOM 798 N N . ASP A 1 99 ? 17.968 -5.054 -14.639 1.00 96.50 99 ASP A N 1
ATOM 799 C CA . ASP A 1 99 ? 18.144 -5.297 -13.209 1.00 96.50 99 ASP A CA 1
ATOM 800 C C . ASP A 1 99 ? 16.786 -5.294 -12.496 1.00 96.50 99 ASP A C 1
ATOM 802 O O . ASP A 1 99 ? 16.184 -4.250 -12.219 1.00 96.50 99 ASP A O 1
ATOM 806 N N . LYS A 1 100 ? 16.307 -6.501 -12.187 1.00 94.56 100 LYS A N 1
ATOM 807 C CA . LYS A 1 100 ? 15.025 -6.725 -11.518 1.00 94.56 100 LYS A CA 1
ATOM 808 C C . LYS A 1 100 ? 14.965 -6.168 -10.098 1.00 94.56 100 LYS A C 1
ATOM 8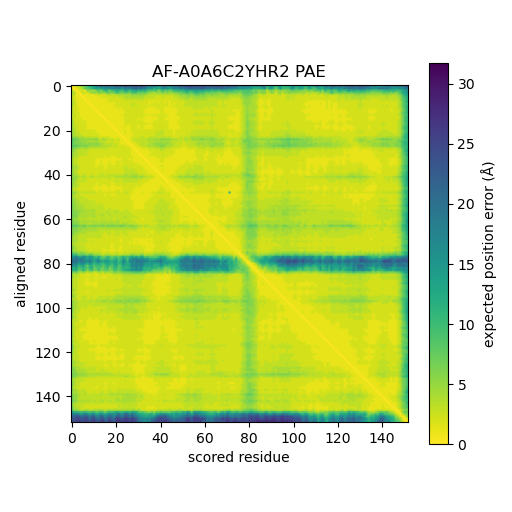10 O O . LYS A 1 100 ? 13.893 -5.731 -9.687 1.00 94.56 100 LYS A O 1
ATOM 815 N N . ALA A 1 101 ? 16.077 -6.132 -9.368 1.00 95.12 101 ALA A N 1
ATOM 816 C CA . ALA A 1 101 ? 16.094 -5.583 -8.015 1.00 95.12 101 ALA A CA 1
ATOM 817 C C . ALA A 1 101 ? 15.930 -4.057 -8.048 1.00 95.12 101 ALA A C 1
ATOM 819 O O . ALA A 1 101 ? 15.130 -3.500 -7.296 1.00 95.12 101 ALA A O 1
ATOM 820 N N . VAL A 1 102 ? 16.618 -3.385 -8.979 1.00 94.44 102 VAL A N 1
ATOM 821 C CA . VAL A 1 102 ? 16.462 -1.937 -9.196 1.00 94.44 102 VAL A CA 1
ATOM 822 C C . VAL A 1 102 ? 15.040 -1.594 -9.637 1.00 94.44 102 VAL A C 1
ATOM 824 O O . VAL A 1 102 ? 14.458 -0.639 -9.124 1.00 94.44 102 VAL A O 1
ATOM 827 N N . GLY A 1 103 ? 14.467 -2.381 -10.553 1.00 94.56 103 GLY A N 1
ATOM 828 C CA . GLY A 1 103 ? 13.077 -2.214 -10.977 1.00 94.56 103 GLY A CA 1
ATOM 829 C C . GLY A 1 103 ? 12.098 -2.316 -9.805 1.00 94.56 103 GLY A C 1
ATOM 830 O O . GLY A 1 103 ? 11.275 -1.423 -9.622 1.00 94.56 103 GLY A O 1
ATOM 831 N N . ALA A 1 104 ? 12.216 -3.359 -8.975 1.00 96.31 104 ALA A N 1
ATOM 832 C CA . ALA A 1 104 ? 11.347 -3.557 -7.812 1.00 96.31 104 ALA A CA 1
ATOM 833 C C . ALA A 1 104 ? 11.450 -2.406 -6.792 1.00 96.31 104 ALA A C 1
ATOM 835 O O . ALA A 1 104 ? 10.429 -1.870 -6.365 1.00 96.31 104 ALA A O 1
ATOM 836 N N . GLU A 1 105 ? 12.669 -1.959 -6.469 1.00 96.00 105 GLU A N 1
ATOM 837 C CA . GLU A 1 105 ? 12.920 -0.829 -5.560 1.00 96.00 105 GLU A CA 1
ATOM 838 C C . GLU A 1 105 ? 12.186 0.456 -5.973 1.00 96.00 105 GLU A C 1
ATOM 840 O O . GLU A 1 105 ? 11.733 1.213 -5.111 1.00 96.00 105 GLU A O 1
ATOM 845 N N . LEU A 1 106 ? 12.051 0.716 -7.276 1.00 95.56 106 LEU A N 1
ATOM 846 C CA . LEU A 1 106 ? 11.317 1.882 -7.773 1.00 95.56 106 LEU A CA 1
ATOM 847 C C . LEU A 1 106 ? 9.813 1.769 -7.510 1.00 95.56 106 LEU A C 1
ATOM 849 O O . LEU A 1 106 ? 9.191 2.763 -7.138 1.00 95.56 106 LEU A O 1
ATOM 853 N N . PHE A 1 107 ? 9.235 0.574 -7.644 1.00 97.00 107 PHE A N 1
ATOM 854 C CA . PHE A 1 107 ? 7.820 0.359 -7.344 1.00 97.00 107 PHE A CA 1
ATOM 855 C C . PHE A 1 107 ? 7.534 0.431 -5.850 1.00 97.00 107 PHE A C 1
ATOM 857 O O . PHE A 1 107 ? 6.560 1.071 -5.469 1.00 97.00 107 PHE A O 1
ATOM 864 N N . PHE A 1 108 ? 8.388 -0.130 -4.992 1.00 97.44 108 PHE A N 1
ATOM 865 C CA . PHE A 1 108 ? 8.196 -0.021 -3.544 1.00 97.44 108 PHE A CA 1
ATOM 866 C C . PHE A 1 108 ? 8.246 1.433 -3.063 1.00 97.44 108 PHE A C 1
ATOM 868 O O . PHE A 1 108 ? 7.360 1.879 -2.335 1.00 97.44 108 PHE A O 1
ATOM 875 N N . LYS A 1 109 ? 9.218 2.217 -3.547 1.00 96.69 109 LYS A N 1
ATOM 876 C CA . LYS A 1 109 ? 9.286 3.661 -3.265 1.00 96.69 109 LYS A CA 1
ATOM 877 C C . LYS A 1 109 ? 8.086 4.411 -3.833 1.00 96.69 109 LYS A C 1
ATOM 879 O O . LYS A 1 109 ? 7.505 5.240 -3.147 1.00 96.69 109 LYS A O 1
ATOM 884 N N . GLY A 1 110 ? 7.673 4.090 -5.058 1.00 96.62 110 GLY A N 1
ATOM 885 C CA . GLY A 1 110 ? 6.489 4.693 -5.664 1.00 96.62 110 GLY A CA 1
ATOM 886 C C . GLY A 1 110 ? 5.198 4.379 -4.901 1.00 96.62 110 GLY A C 1
ATOM 887 O O . GLY A 1 110 ? 4.352 5.262 -4.776 1.00 96.62 110 GLY A O 1
ATOM 888 N N . CYS A 1 111 ? 5.066 3.171 -4.342 1.00 97.88 111 CYS A N 1
ATOM 889 C CA . CYS A 1 111 ? 3.973 2.810 -3.439 1.00 97.88 111 CYS A CA 1
ATOM 890 C C . CYS A 1 111 ? 4.029 3.652 -2.164 1.00 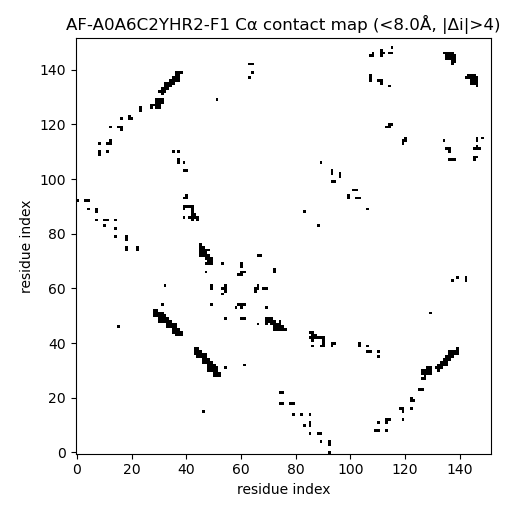97.88 111 CYS A C 1
ATOM 892 O O . CYS A 1 111 ? 3.035 4.287 -1.826 1.00 97.88 111 CYS A O 1
ATOM 894 N N . ALA A 1 112 ? 5.187 3.721 -1.500 1.00 97.75 112 ALA A N 1
ATOM 895 C CA . ALA A 1 112 ? 5.365 4.536 -0.300 1.00 97.75 112 ALA A CA 1
ATOM 896 C C . ALA A 1 112 ? 5.008 6.013 -0.546 1.00 97.75 112 ALA A C 1
ATOM 898 O O . ALA A 1 112 ? 4.245 6.594 0.223 1.00 97.75 112 ALA A O 1
ATOM 899 N N . ASP A 1 113 ? 5.458 6.593 -1.661 1.00 96.88 113 ASP A N 1
ATOM 900 C CA . ASP A 1 113 ? 5.127 7.968 -2.034 1.00 96.88 113 ASP A CA 1
ATOM 901 C C . ASP A 1 113 ? 3.621 8.170 -2.278 1.00 96.88 113 ASP A C 1
ATOM 903 O O . ASP A 1 113 ? 3.055 9.189 -1.883 1.00 96.88 113 ASP A O 1
ATOM 907 N N . VAL A 1 114 ? 2.956 7.221 -2.951 1.00 97.31 114 VAL A N 1
ATOM 908 C CA . VAL A 1 114 ? 1.502 7.283 -3.177 1.00 97.31 114 VAL A CA 1
ATOM 909 C C . VAL A 1 114 ? 0.757 7.214 -1.847 1.00 97.31 114 VAL A C 1
ATOM 911 O O . VAL A 1 114 ? -0.142 8.021 -1.609 1.00 97.31 114 VAL A O 1
ATOM 914 N N . MET A 1 115 ? 1.162 6.306 -0.963 1.00 97.75 115 MET A N 1
ATOM 915 C CA . MET A 1 115 ? 0.574 6.145 0.366 1.00 97.75 115 MET A CA 1
ATOM 916 C C . MET A 1 115 ? 0.793 7.389 1.238 1.00 97.75 115 MET A C 1
ATOM 918 O O . MET A 1 115 ? -0.082 7.751 2.021 1.00 97.75 115 MET A O 1
ATOM 922 N N . ALA A 1 116 ? 1.913 8.096 1.060 1.00 96.81 116 ALA A N 1
ATOM 923 C CA . ALA A 1 116 ? 2.226 9.344 1.760 1.00 96.81 116 ALA A CA 1
ATOM 924 C C . ALA A 1 116 ? 1.525 10.579 1.161 1.00 96.81 116 ALA A C 1
ATOM 926 O O . ALA A 1 116 ? 1.576 11.666 1.739 1.00 96.81 116 ALA A O 1
ATOM 927 N N . SER A 1 117 ? 0.877 10.448 0.001 1.00 96.88 117 SER A N 1
ATOM 928 C CA . SER A 1 117 ? 0.226 11.578 -0.661 1.00 96.88 117 SER A CA 1
ATOM 929 C C . SER A 1 117 ? -0.946 12.130 0.155 1.00 96.88 117 SER A C 1
ATOM 931 O O . SER A 1 117 ? -1.678 11.390 0.816 1.00 96.88 117 SER A O 1
ATOM 933 N N . THR A 1 118 ? -1.182 13.441 0.051 1.00 96.44 118 THR A N 1
ATOM 934 C CA . THR A 1 118 ? -2.269 14.129 0.766 1.00 96.44 118 THR A CA 1
ATOM 935 C C . THR A 1 118 ? -3.628 13.468 0.543 1.00 96.44 118 THR A C 1
ATOM 937 O O . THR A 1 118 ? -4.382 13.312 1.493 1.00 96.44 118 THR A O 1
ATOM 940 N N . ALA A 1 119 ? -3.925 13.014 -0.677 1.00 96.44 119 ALA A N 1
ATOM 941 C CA . ALA A 1 119 ? -5.201 12.371 -0.983 1.00 96.44 119 ALA A CA 1
ATOM 942 C C . ALA A 1 119 ? -5.407 11.053 -0.211 1.00 96.44 119 ALA A C 1
ATOM 944 O O . ALA A 1 119 ? -6.506 10.809 0.289 1.00 96.44 119 ALA A O 1
ATOM 945 N N . ILE A 1 120 ? -4.362 10.228 -0.065 1.00 97.38 120 ILE A N 1
ATOM 946 C CA . ILE A 1 120 ? -4.448 8.988 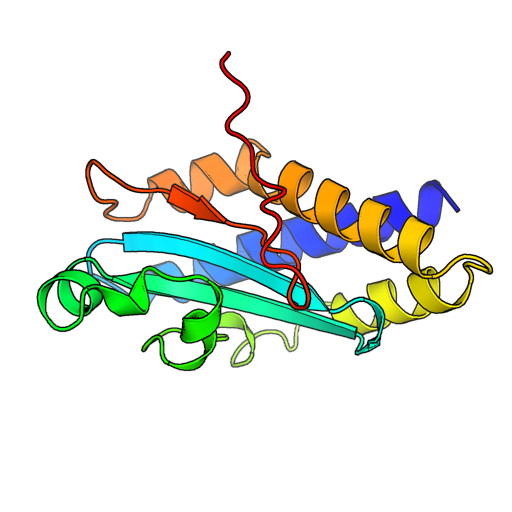0.722 1.00 97.38 120 ILE A CA 1
ATOM 947 C C . ILE A 1 120 ? -4.529 9.295 2.214 1.00 97.38 120 ILE A C 1
ATOM 949 O O . ILE A 1 120 ? -5.379 8.731 2.900 1.00 97.38 120 ILE A O 1
ATOM 953 N N . GLN A 1 121 ? -3.728 10.239 2.708 1.00 97.25 121 GLN A N 1
ATOM 954 C CA . GLN A 1 121 ? -3.783 10.662 4.110 1.00 97.25 121 GLN A CA 1
ATOM 955 C C . GLN A 1 121 ? -5.167 11.224 4.481 1.00 97.25 121 GLN A C 1
ATOM 957 O O . GLN A 1 121 ? -5.741 10.861 5.507 1.00 97.25 121 GLN A O 1
ATOM 962 N N . GLU A 1 122 ? -5.767 12.044 3.616 1.00 96.31 122 GLU A N 1
ATOM 963 C CA . GLU A 1 122 ? -7.130 12.553 3.795 1.00 96.31 122 GLU A CA 1
ATOM 964 C C . GLU A 1 122 ? -8.178 11.435 3.746 1.00 96.31 122 GLU A C 1
ATOM 966 O O . GLU A 1 122 ? -9.141 11.461 4.516 1.00 96.31 122 GLU A O 1
ATOM 971 N N . ALA A 1 123 ? -8.017 10.440 2.870 1.00 96.56 123 ALA A N 1
ATOM 972 C CA . ALA A 1 123 ? -8.916 9.291 2.815 1.00 96.56 123 ALA A CA 1
ATOM 973 C C . ALA A 1 123 ? -8.840 8.455 4.103 1.00 96.56 123 ALA A C 1
ATOM 975 O O . ALA A 1 123 ? -9.880 8.144 4.688 1.00 96.56 123 ALA A O 1
ATOM 976 N N . LEU A 1 124 ? -7.629 8.167 4.585 1.00 97.12 124 LEU A N 1
ATOM 977 C CA . LEU A 1 124 ? -7.389 7.433 5.829 1.00 97.12 124 LEU A CA 1
ATOM 978 C C . LEU A 1 124 ? -7.895 8.196 7.058 1.00 97.12 124 LEU A C 1
ATOM 980 O O . LEU A 1 124 ? -8.462 7.578 7.954 1.00 97.12 124 LEU A O 1
ATOM 984 N N . SER A 1 125 ? -7.828 9.533 7.060 1.00 96.38 125 SER A N 1
ATOM 985 C CA . SER A 1 125 ? -8.340 10.366 8.164 1.00 96.38 125 SER A CA 1
ATOM 986 C C . SER A 1 125 ? -9.843 10.192 8.444 1.00 96.38 125 SER A C 1
ATOM 988 O O . SER A 1 125 ? -10.336 10.570 9.505 1.00 96.38 125 SER A O 1
ATOM 990 N N . LYS A 1 126 ? -10.594 9.620 7.493 1.00 96.81 126 LYS A N 1
ATOM 991 C CA . LYS A 1 126 ? -12.033 9.346 7.629 1.00 96.81 126 LYS A CA 1
ATOM 992 C C . LYS A 1 126 ? -12.319 8.029 8.351 1.00 96.81 126 LYS A C 1
ATOM 994 O O . LYS A 1 126 ? -13.478 7.773 8.699 1.00 96.81 126 LYS A O 1
ATOM 999 N N . TYR A 1 127 ? -11.319 7.170 8.525 1.00 97.94 127 TYR A N 1
ATOM 1000 C CA . TYR A 1 127 ? -11.434 5.914 9.256 1.00 97.94 127 TYR A CA 1
ATOM 1001 C C . TYR A 1 127 ? -11.268 6.133 10.759 1.00 97.94 127 TYR A C 1
ATOM 1003 O O . TYR A 1 127 ? -10.715 7.130 11.210 1.00 97.94 127 TYR A O 1
ATOM 1011 N N . ASN A 1 128 ? -11.769 5.183 11.546 1.00 97.50 128 ASN A N 1
ATOM 1012 C CA . ASN A 1 128 ? -11.454 5.121 12.965 1.00 97.50 128 ASN A CA 1
ATOM 1013 C C . ASN A 1 128 ? -10.078 4.464 13.113 1.00 97.50 128 ASN A C 1
ATOM 1015 O O . ASN A 1 128 ? -9.986 3.249 12.986 1.00 97.50 128 ASN A O 1
ATOM 1019 N N . THR A 1 129 ? -9.019 5.236 13.326 1.00 97.44 129 THR A N 1
ATOM 1020 C CA . THR A 1 129 ? -7.656 4.710 13.503 1.00 97.44 129 THR A CA 1
ATOM 1021 C C . THR A 1 129 ? -7.311 4.573 14.986 1.00 97.44 129 THR A C 1
ATOM 1023 O O . THR A 1 129 ? -7.872 5.271 15.838 1.00 97.44 129 THR A O 1
ATOM 1026 N N . SER A 1 130 ? -6.412 3.654 15.329 1.00 96.81 130 SER A N 1
ATOM 1027 C CA . SER A 1 130 ? -5.866 3.553 16.684 1.00 96.81 130 SER A CA 1
ATOM 1028 C C . SER A 1 130 ? -4.830 4.654 16.953 1.00 96.81 130 SER A C 1
ATOM 1030 O O . SER A 1 130 ? -4.386 5.358 16.045 1.00 96.81 130 SER A O 1
ATOM 1032 N N . ASN A 1 131 ? -4.428 4.816 18.219 1.00 94.75 131 ASN A N 1
ATOM 1033 C CA . ASN A 1 131 ? -3.343 5.738 18.590 1.00 94.75 131 ASN A CA 1
ATOM 1034 C C . ASN A 1 131 ? -1.963 5.259 18.108 1.00 94.75 131 ASN A C 1
ATOM 1036 O O . ASN A 1 131 ? -1.011 6.035 18.116 1.00 94.75 131 ASN A O 1
ATOM 1040 N N . SER A 1 132 ? -1.862 3.981 17.749 1.00 94.31 132 SER A N 1
ATOM 1041 C CA . SER A 1 132 ? -0.656 3.318 1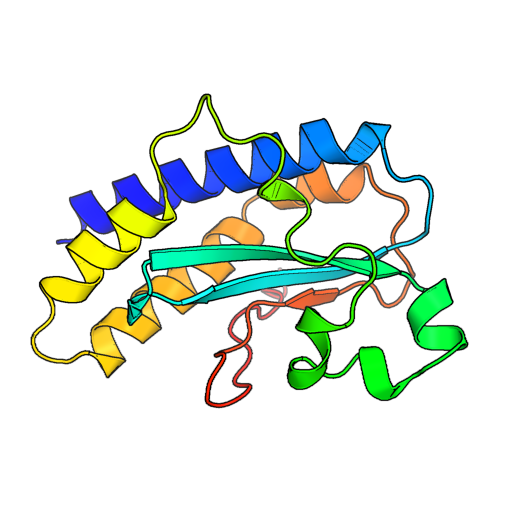7.255 1.00 94.31 132 SER A CA 1
ATOM 1042 C C . SER A 1 132 ? -0.774 2.993 15.768 1.00 94.31 132 SER A C 1
ATOM 1044 O O . SER A 1 132 ? -0.015 2.174 15.265 1.00 94.31 132 SER A O 1
ATOM 1046 N N . PHE A 1 133 ? -1.713 3.649 15.076 1.00 96.25 133 PHE A N 1
ATOM 1047 C CA . PHE A 1 133 ? -1.965 3.427 13.666 1.00 96.25 133 PHE A CA 1
ATOM 1048 C C . PHE A 1 133 ? -0.697 3.594 12.829 1.00 96.25 133 PHE A C 1
ATOM 1050 O O . PHE A 1 133 ? 0.021 4.584 12.974 1.00 96.25 133 PHE A O 1
ATOM 1057 N N . THR A 1 134 ? -0.453 2.641 11.931 1.00 96.19 134 THR A N 1
ATOM 1058 C CA . THR A 1 134 ? 0.678 2.681 11.000 1.00 96.19 134 THR A CA 1
ATOM 1059 C C . THR A 1 134 ? 0.251 2.417 9.560 1.00 96.19 134 THR A C 1
ATOM 1061 O O . THR A 1 134 ? -0.765 1.777 9.279 1.00 96.19 134 THR A O 1
ATOM 1064 N N . ILE A 1 135 ? 1.063 2.911 8.628 1.00 97.56 135 ILE A N 1
ATOM 1065 C CA . ILE A 1 135 ? 0.983 2.570 7.209 1.00 97.56 135 ILE A CA 1
ATOM 1066 C C . ILE A 1 135 ? 2.226 1.760 6.854 1.00 97.56 135 ILE A C 1
ATOM 1068 O O . ILE A 1 135 ? 3.323 2.100 7.294 1.00 97.56 135 ILE A O 1
ATOM 1072 N N . SER A 1 136 ? 2.051 0.705 6.062 1.00 97.25 136 SER A N 1
ATOM 1073 C CA . SER A 1 136 ? 3.124 -0.226 5.712 1.00 97.25 136 SER A CA 1
ATOM 1074 C C . SER A 1 136 ? 3.151 -0.530 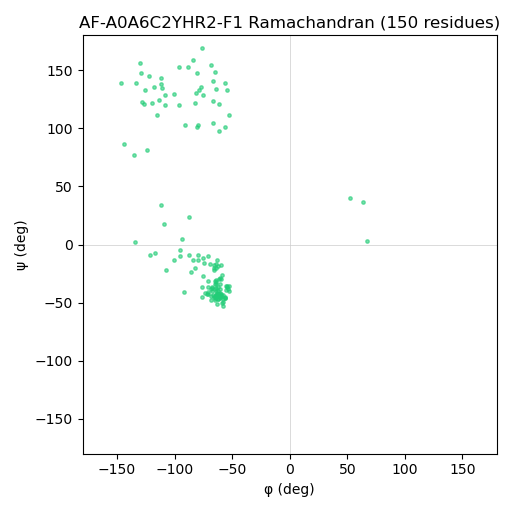4.215 1.00 97.25 136 SER A C 1
ATOM 1076 O O . SER A 1 136 ? 2.119 -0.699 3.564 1.00 97.25 136 SER A O 1
ATOM 1078 N N . VAL A 1 137 ? 4.360 -0.577 3.670 1.00 98.00 137 VAL A N 1
ATOM 1079 C CA . VAL A 1 137 ? 4.708 -1.008 2.316 1.00 98.00 137 VAL A CA 1
ATOM 1080 C C . VAL A 1 137 ? 5.937 -1.918 2.453 1.00 98.00 137 VAL A C 1
ATOM 1082 O O . VAL A 1 137 ? 7.070 -1.473 2.230 1.00 98.00 137 VAL A O 1
ATOM 1085 N N . PRO A 1 138 ? 5.752 -3.179 2.880 1.00 96.56 138 PRO A N 1
ATOM 1086 C CA . PRO A 1 138 ? 6.862 -4.087 3.108 1.00 96.56 138 PRO A CA 1
ATOM 1087 C C . PRO A 1 138 ? 7.346 -4.698 1.789 1.00 96.56 138 PRO A C 1
ATOM 1089 O O . PRO A 1 138 ? 6.569 -4.972 0.876 1.00 96.56 138 PRO A O 1
ATOM 1092 N N . HIS A 1 139 ? 8.645 -4.973 1.693 1.00 95.75 139 HIS A N 1
ATOM 1093 C CA . HIS A 1 139 ? 9.168 -5.879 0.679 1.00 95.75 139 HIS A CA 1
ATOM 1094 C C . HIS A 1 139 ? 8.649 -7.294 0.973 1.00 95.75 139 HIS A C 1
ATOM 1096 O O . HIS A 1 139 ? 8.991 -7.826 2.033 1.00 95.75 139 HIS A O 1
ATOM 1102 N N . PRO A 1 140 ? 7.953 -7.970 0.048 1.00 92.00 140 PRO A N 1
ATOM 1103 C CA . PRO A 1 140 ? 7.356 -9.274 0.340 1.00 92.00 140 PRO A CA 1
ATOM 1104 C C . PRO A 1 140 ? 8.405 -10.363 0.630 1.00 92.00 140 PRO A C 1
ATOM 1106 O O . PRO A 1 140 ? 8.190 -11.195 1.500 1.00 92.00 140 PRO A O 1
ATOM 1109 N N . ASP A 1 141 ? 9.576 -10.330 -0.022 1.00 91.25 141 ASP A N 1
ATOM 1110 C CA . ASP A 1 141 ? 10.630 -11.333 0.239 1.00 91.25 141 ASP A CA 1
ATOM 1111 C C . ASP A 1 141 ? 11.575 -11.017 1.413 1.00 91.25 141 ASP A C 1
ATOM 1113 O O . ASP A 1 141 ? 12.250 -11.915 1.911 1.00 91.25 141 ASP A O 1
ATOM 1117 N N . THR A 1 142 ? 11.727 -9.745 1.804 1.00 92.62 142 THR A N 1
ATOM 1118 C CA . THR A 1 142 ? 12.772 -9.337 2.772 1.00 92.62 142 THR A CA 1
ATOM 1119 C C . THR A 1 142 ? 12.226 -8.668 4.026 1.00 92.62 142 THR A C 1
ATOM 1121 O O . THR A 1 142 ? 12.999 -8.394 4.942 1.00 92.62 142 THR A O 1
ATOM 1124 N N . GLY A 1 143 ? 10.932 -8.341 4.058 1.00 92.06 143 GLY A N 1
ATOM 1125 C CA . GLY A 1 143 ? 10.301 -7.596 5.147 1.00 92.06 143 GLY A CA 1
ATOM 1126 C C . GLY A 1 143 ? 10.776 -6.145 5.281 1.00 92.06 143 GLY A C 1
ATOM 1127 O O . GLY A 1 143 ? 10.366 -5.447 6.205 1.00 92.06 143 GLY A O 1
ATOM 1128 N N . LYS A 1 144 ? 11.648 -5.656 4.386 1.00 94.69 144 LYS A N 1
ATOM 1129 C CA . LYS A 1 144 ? 12.127 -4.269 4.411 1.00 94.69 144 LYS A CA 1
ATOM 1130 C C . LYS A 1 144 ? 10.953 -3.309 4.219 1.00 94.69 144 LYS A C 1
ATOM 1132 O O . LYS A 1 144 ? 10.308 -3.332 3.179 1.00 94.69 144 LYS A O 1
ATOM 1137 N N . GLU A 1 145 ? 10.738 -2.432 5.189 1.00 95.94 145 GLU A N 1
ATOM 1138 C CA . GLU A 1 145 ? 9.696 -1.406 5.144 1.00 95.94 145 GLU A CA 1
ATOM 1139 C C . GLU A 1 145 ? 10.126 -0.208 4.277 1.00 95.94 145 GLU A C 1
ATOM 1141 O O . GLU A 1 145 ? 11.249 0.295 4.413 1.00 95.94 145 GLU A O 1
ATOM 1146 N N . TYR A 1 146 ? 9.241 0.250 3.386 1.00 96.56 146 TYR A N 1
ATOM 1147 C CA . TYR A 1 146 ? 9.470 1.419 2.526 1.00 96.56 146 TYR A CA 1
ATOM 1148 C C . TYR A 1 146 ? 8.654 2.636 2.937 1.00 96.56 146 TYR A C 1
ATOM 1150 O O . TYR A 1 146 ? 9.043 3.757 2.599 1.00 96.56 146 TYR A O 1
ATOM 1158 N N . TYR A 1 147 ? 7.554 2.453 3.667 1.00 94.38 147 TYR A N 1
ATOM 1159 C CA . TYR A 1 147 ? 6.824 3.576 4.222 1.00 94.38 147 TYR A CA 1
ATOM 1160 C C . TYR A 1 147 ? 7.530 4.077 5.481 1.00 94.38 147 TYR A C 1
ATOM 1162 O O . TYR A 1 147 ? 7.433 3.507 6.564 1.00 94.38 147 TYR A O 1
ATOM 1170 N N . THR A 1 148 ? 8.254 5.182 5.343 1.00 81.88 148 THR A N 1
ATOM 1171 C CA . THR A 1 148 ? 8.768 5.935 6.485 1.00 81.88 148 THR A CA 1
ATOM 1172 C C . THR A 1 148 ? 7.980 7.226 6.587 1.00 81.88 148 THR A C 1
ATOM 1174 O O . THR A 1 148 ? 8.016 8.022 5.646 1.00 81.88 148 THR A O 1
ATOM 1177 N N . GLU A 1 149 ? 7.293 7.460 7.709 1.00 65.88 149 GLU A N 1
ATOM 1178 C CA . GLU A 1 149 ? 6.674 8.759 7.970 1.00 65.88 149 GLU A CA 1
ATOM 1179 C C . GLU A 1 149 ? 7.735 9.848 7.802 1.00 65.88 149 GLU A C 1
ATOM 1181 O O . GLU A 1 149 ? 8.705 9.938 8.563 1.00 65.88 149 GLU A O 1
ATOM 1186 N N . SER A 1 150 ? 7.583 10.661 6.757 1.00 45.31 150 SER A N 1
ATOM 1187 C CA . SER A 1 150 ? 8.406 11.848 6.603 1.00 45.31 150 SER A CA 1
ATOM 1188 C C . SER A 1 150 ? 8.018 12.771 7.746 1.00 45.31 150 SER A C 1
ATOM 1190 O O . SER A 1 150 ? 6.933 13.345 7.728 1.00 45.31 150 SER A O 1
ATOM 1192 N N . LYS A 1 151 ? 8.875 12.871 8.767 1.00 33.56 151 LYS A N 1
ATOM 1193 C CA . LYS A 1 151 ? 8.743 13.890 9.810 1.00 33.56 151 LYS A CA 1
ATOM 1194 C C . LYS A 1 151 ? 8.738 15.250 9.113 1.00 33.56 151 LYS A C 1
ATOM 1196 O O . LYS A 1 151 ? 9.790 15.707 8.669 1.00 33.56 151 LYS A O 1
ATOM 1201 N N . SER A 1 152 ? 7.550 15.828 8.960 1.00 35.28 152 SER A N 1
ATOM 1202 C CA . SER A 1 152 ? 7.345 17.232 8.603 1.00 35.28 152 SER A CA 1
ATOM 1203 C C . SER A 1 152 ? 7.962 18.145 9.652 1.00 35.28 152 SER A C 1
ATOM 1205 O O . SER A 1 152 ? 7.787 17.820 10.851 1.00 35.28 152 SER A O 1
#

Radius of gyration: 14.92 Å; Cα contacts (8 Å, |Δi|>4): 231; chains: 1; bounding box: 37×31×40 Å

Mean predicted aligned error: 3.84 Å

Nearest PDB structures (foldseek):
  8agj-assembly2_B  TM=3.032E-01  e=4.412E-01  Homo sapiens
  6d14-assembly1_A  TM=2.602E-01  e=1.185E+00  Danio rerio
  5tvx-assembly1_B  TM=2.965E-01  e=1.475E+00  Danio rerio
  5tth-assembly1_B  TM=3.177E-01  e=3.360E+00  Danio rerio
  2o1v-assembly1_A  TM=3.526E-01  e=7.652E+00  Canis lupus familiaris

Solvent-accessible surface area (backbone atoms only — not comparable to full-atom values): 8573 Å² total; per-residue (Å²): 110,69,71,59,51,53,52,44,42,54,48,43,43,50,51,54,48,49,39,50,61,66,45,53,84,76,56,86,68,44,33,31,34,43,35,44,47,62,35,45,91,77,24,43,70,36,40,31,43,39,39,48,66,55,36,73,76,39,60,70,54,75,40,79,90,37,45,84,74,35,94,35,41,45,63,45,74,84,67,53,89,88,55,80,61,55,22,53,55,40,21,62,55,37,68,72,38,88,54,54,66,64,36,43,54,52,52,47,48,44,49,24,52,41,59,68,29,68,69,39,49,57,57,55,69,74,52,54,63,45,99,76,49,46,63,44,26,43,38,83,92,74,64,51,70,48,45,66,88,76,84,123